Protein AF-A0A380CP87-F1 (afdb_monomer)

Solvent-accessible surface area (backbone atoms only — not comparable to full-atom values): 4982 Å² total; per-residue (Å²): 135,51,55,70,46,83,48,56,81,80,35,75,16,31,40,36,42,45,77,45,86,41,94,38,81,37,102,75,78,44,84,33,69,44,80,48,66,31,14,28,76,51,67,70,58,48,48,56,51,59,79,47,54,75,53,50,70,45,70,42,66,47,80,51,102,59,66,46,62,65,65,24,90,32,38,32,36,42,79,45,77,76,44,78,92

Organism: Sphingobacterium spiritivorum (NCBI:txid258)

Radius of gyration: 13.68 Å; Cα contacts (8 Å, |Δi|>4): 183; chains: 1; bounding box: 29×20×43 Å

Mean predicted aligned error: 8.59 Å

Nearest PDB structures (foldseek):
  5xgt-assembly1_A  TM=5.994E-01  e=5.664E-01  Staphylococcus aureus
  5yyu-assembly1_C  TM=5.036E-01  e=5.053E-01  Staphylococcus aureus subsp. aureus ED98
  3k80-assembly1_C  TM=5.109E-01  e=1.334E+00  Trypanosoma brucei
  5odn-assembly1_F  TM=4.736E-01  e=1.990E+00  Salinibacter ruber DSM 13855
  3udg-assembly1_A-2  TM=3.786E-01  e=2.648E+00  Deinococcus radiodurans R1 = ATCC 13939 = DSM 20539

pLDDT: mean 77.59, std 15.77, range [37.53, 93.12]

Structure (mmCIF, N/CA/C/O backbone):
data_AF-A0A380CP87-F1
#
_entry.id   AF-A0A380CP87-F1
#
loop_
_atom_site.group_PDB
_atom_site.id
_atom_site.type_symbol
_atom_site.label_atom_id
_atom_site.label_alt_id
_atom_site.label_comp_id
_atom_site.label_asym_id
_atom_site.label_entity_id
_atom_site.label_seq_id
_atom_site.pdbx_PDB_ins_code
_atom_site.Cartn_x
_atom_site.Cartn_y
_atom_site.Cartn_z
_atom_site.occupancy
_atom_site.B_iso_or_equiv
_atom_site.auth_seq_id
_atom_site.auth_comp_id
_atom_site.auth_asym_id
_atom_site.auth_atom_id
_atom_site.pdbx_PDB_model_num
ATOM 1 N N . MET A 1 1 ?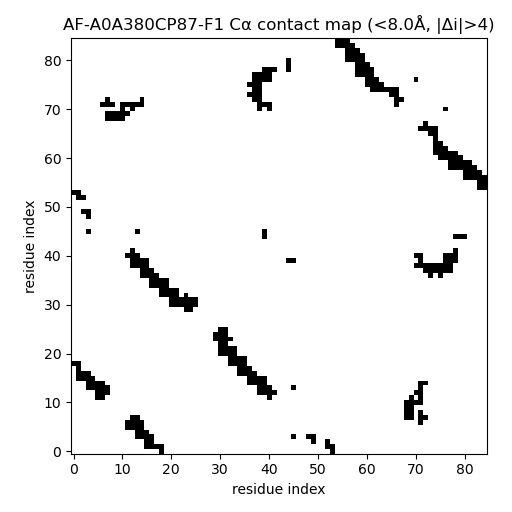 -1.967 10.319 9.014 1.00 37.53 1 MET A N 1
ATOM 2 C CA . MET A 1 1 ? -2.827 10.442 7.814 1.00 37.53 1 MET A CA 1
ATOM 3 C C . MET A 1 1 ? -2.425 9.334 6.857 1.00 37.53 1 MET A C 1
ATOM 5 O O . MET A 1 1 ? -1.258 9.299 6.496 1.00 37.53 1 MET A O 1
ATOM 9 N N . ASN A 1 2 ? -3.347 8.442 6.488 1.00 50.72 2 ASN A N 1
ATOM 10 C CA . ASN A 1 2 ? -3.110 7.404 5.479 1.00 50.72 2 ASN A CA 1
ATOM 11 C C . ASN A 1 2 ? -3.647 7.931 4.141 1.00 50.72 2 ASN A C 1
ATOM 13 O O . ASN A 1 2 ? -4.791 8.375 4.078 1.00 50.72 2 ASN A O 1
ATOM 17 N N . PHE A 1 3 ? -2.836 7.953 3.089 1.00 60.06 3 PHE A N 1
ATOM 18 C CA . PHE A 1 3 ? -3.274 8.376 1.757 1.00 60.06 3 PHE A CA 1
ATOM 19 C C . PHE A 1 3 ? -2.623 7.493 0.694 1.00 60.06 3 PHE A C 1
ATOM 21 O O . PHE A 1 3 ? -1.504 7.016 0.890 1.00 60.06 3 PHE A O 1
ATOM 28 N N . ALA A 1 4 ? -3.329 7.279 -0.417 1.00 55.84 4 ALA A N 1
ATOM 29 C CA . ALA A 1 4 ? -2.834 6.534 -1.563 1.00 55.84 4 ALA A CA 1
ATOM 30 C C . ALA A 1 4 ? -2.971 7.390 -2.836 1.00 55.84 4 ALA A C 1
ATOM 32 O O . ALA A 1 4 ? -4.019 7.992 -3.061 1.00 55.84 4 ALA A O 1
ATOM 33 N N . VAL A 1 5 ? -1.914 7.503 -3.648 1.00 62.94 5 VAL A N 1
ATOM 34 C CA . VAL A 1 5 ? -1.883 8.361 -4.854 1.00 62.94 5 VAL A CA 1
ATOM 35 C C . VAL A 1 5 ? -1.375 7.577 -6.052 1.00 62.94 5 VAL A C 1
ATOM 37 O O . VAL A 1 5 ? -0.365 6.887 -5.970 1.00 62.94 5 VAL A O 1
ATOM 40 N N . LYS A 1 6 ? -2.025 7.748 -7.203 1.00 58.84 6 LYS A N 1
ATOM 41 C CA . LYS A 1 6 ? -1.605 7.149 -8.474 1.00 58.84 6 LYS A CA 1
ATOM 42 C C . LYS A 1 6 ? -0.328 7.811 -9.016 1.00 58.84 6 LYS A C 1
ATOM 44 O O . LYS A 1 6 ? -0.351 9.004 -9.323 1.00 58.84 6 LYS A O 1
ATOM 49 N N . LYS A 1 7 ? 0.771 7.063 -9.170 1.00 58.81 7 LYS A N 1
ATOM 50 C CA . LYS A 1 7 ? 2.056 7.512 -9.753 1.00 58.81 7 LYS A CA 1
ATOM 51 C C . LYS A 1 7 ? 2.731 6.370 -10.528 1.00 58.81 7 LYS A C 1
ATOM 53 O O . LYS A 1 7 ? 2.628 5.227 -10.129 1.00 58.81 7 LYS A O 1
ATOM 58 N N . GLY A 1 8 ? 3.428 6.650 -11.633 1.00 56.09 8 GLY A N 1
ATOM 59 C CA . GLY A 1 8 ? 4.180 5.614 -12.360 1.00 56.09 8 GLY A CA 1
ATOM 60 C C . GLY A 1 8 ? 4.840 6.103 -13.653 1.00 56.09 8 GLY A C 1
ATOM 61 O O . GLY A 1 8 ? 4.307 7.003 -14.301 1.00 56.09 8 GLY A O 1
ATOM 62 N N . ASN A 1 9 ? 6.001 5.528 -14.004 1.00 53.41 9 ASN A N 1
ATOM 63 C CA . ASN A 1 9 ? 6.843 5.968 -15.131 1.00 53.41 9 ASN A CA 1
ATOM 64 C C . ASN A 1 9 ? 6.563 5.206 -16.440 1.00 53.41 9 ASN A C 1
ATOM 66 O O . ASN A 1 9 ? 6.490 5.830 -17.494 1.00 53.41 9 ASN A O 1
ATOM 70 N N . ILE A 1 10 ? 6.403 3.874 -16.382 1.00 59.16 10 ILE A N 1
ATOM 71 C CA . ILE A 1 10 ? 6.051 3.032 -17.551 1.00 59.16 10 ILE A CA 1
ATOM 72 C C . ILE A 1 10 ? 4.670 2.387 -17.363 1.00 59.16 10 ILE A C 1
ATOM 74 O O . ILE A 1 10 ? 3.850 2.401 -18.277 1.00 59.16 10 ILE A O 1
ATOM 78 N N . PHE A 1 11 ? 4.382 1.892 -16.157 1.00 62.06 11 PHE A N 1
ATOM 79 C CA . PHE A 1 11 ? 3.054 1.442 -15.737 1.00 62.06 11 PHE A CA 1
ATOM 80 C C . PHE A 1 11 ? 2.597 2.294 -14.559 1.00 62.06 11 PHE A C 1
ATOM 82 O O . PHE A 1 11 ? 3.425 2.784 -13.790 1.00 62.06 11 PHE A O 1
ATOM 89 N N . LYS A 1 12 ? 1.285 2.513 -14.443 1.00 65.62 12 LYS A N 1
ATOM 90 C CA . LYS A 1 12 ? 0.713 3.279 -13.333 1.00 65.62 12 LYS A CA 1
ATOM 91 C C . LYS A 1 12 ? 0.623 2.363 -12.113 1.00 65.62 12 LYS A C 1
ATOM 93 O O . LYS A 1 12 ? -0.090 1.371 -12.181 1.00 65.62 12 LYS A O 1
ATOM 98 N N . THR A 1 13 ? 1.294 2.720 -11.026 1.00 75.75 13 THR A N 1
ATOM 99 C CA . THR A 1 13 ? 1.102 2.117 -9.703 1.00 75.75 13 THR A CA 1
ATOM 100 C C . THR A 1 13 ? 0.391 3.112 -8.792 1.00 75.75 13 THR A C 1
ATOM 102 O O . THR A 1 13 ? 0.209 4.290 -9.126 1.00 75.75 13 THR A O 1
ATOM 105 N N . TYR A 1 14 ? -0.064 2.648 -7.640 1.00 83.38 14 TYR A N 1
ATOM 106 C CA . TYR A 1 14 ? -0.535 3.519 -6.571 1.00 83.38 14 TYR A CA 1
ATOM 107 C C . TYR A 1 14 ? 0.445 3.442 -5.418 1.00 83.38 14 TYR A C 1
ATOM 109 O O . TYR A 1 14 ? 0.915 2.369 -5.077 1.00 83.38 14 TYR A O 1
ATOM 117 N N . GLU A 1 15 ? 0.770 4.575 -4.823 1.00 83.88 15 GLU A N 1
ATOM 118 C CA . GLU A 1 15 ? 1.715 4.660 -3.715 1.00 83.88 15 GLU A CA 1
ATOM 119 C C . GLU A 1 15 ? 0.934 4.952 -2.445 1.00 83.88 15 GLU A C 1
ATOM 121 O O . GLU A 1 15 ? 0.176 5.924 -2.413 1.00 83.88 15 GLU A O 1
ATOM 126 N N . GLY A 1 16 ? 1.105 4.118 -1.426 1.00 84.25 16 GLY A N 1
ATOM 127 C CA . GLY A 1 16 ? 0.472 4.250 -0.123 1.00 84.25 16 GLY A CA 1
ATOM 128 C C . GLY A 1 16 ? 1.492 4.502 0.982 1.00 84.25 16 GLY A C 1
ATOM 129 O O . GLY A 1 16 ? 2.658 4.115 0.885 1.00 84.25 16 GLY A O 1
ATOM 130 N N . LYS A 1 17 ? 1.032 5.147 2.055 1.00 85.88 17 LYS A N 1
ATOM 131 C CA . LYS A 1 17 ? 1.766 5.242 3.320 1.00 85.88 17 LYS A CA 1
ATOM 132 C C . LYS A 1 17 ? 0.898 4.747 4.465 1.00 85.88 17 LYS A C 1
ATOM 134 O O . LYS A 1 17 ? -0.241 5.199 4.605 1.00 85.88 17 LYS A O 1
ATOM 139 N N . LEU A 1 18 ? 1.449 3.852 5.277 1.00 83.19 18 LEU A N 1
ATOM 140 C CA . LEU A 1 18 ? 0.864 3.414 6.538 1.00 83.19 18 LEU A CA 1
ATOM 141 C C . LEU A 1 18 ? 1.744 3.856 7.698 1.00 83.19 18 LEU A C 1
ATOM 143 O O . LEU A 1 18 ? 2.961 3.699 7.663 1.00 83.19 18 LEU A O 1
ATOM 147 N N . ILE A 1 19 ? 1.116 4.376 8.746 1.00 77.94 19 ILE A N 1
ATOM 148 C CA . ILE A 1 19 ? 1.799 4.650 10.007 1.00 77.94 19 ILE A CA 1
ATOM 149 C C . ILE A 1 19 ? 1.653 3.410 10.879 1.00 77.94 19 ILE A C 1
ATOM 151 O O . ILE A 1 19 ? 0.557 3.091 11.338 1.00 77.94 19 ILE A O 1
ATOM 155 N N . GLN A 1 20 ? 2.754 2.705 11.101 1.00 70.25 20 GLN A N 1
ATOM 156 C CA . GLN A 1 20 ? 2.802 1.620 12.062 1.00 70.25 20 GLN A CA 1
ATOM 157 C C . GLN A 1 20 ? 3.098 2.206 13.443 1.00 70.25 20 GLN A C 1
ATOM 159 O O . GLN A 1 20 ? 4.190 2.720 13.706 1.00 70.25 20 GLN A O 1
ATOM 164 N N . GLU A 1 21 ? 2.111 2.131 14.334 1.00 62.44 21 GLU A N 1
ATOM 165 C CA . GLU A 1 21 ? 2.309 2.441 15.747 1.00 62.44 21 GLU A CA 1
ATOM 166 C C . GLU A 1 21 ? 3.116 1.302 16.381 1.00 62.44 21 GLU A C 1
ATOM 168 O O . GLU A 1 21 ? 2.611 0.207 16.623 1.00 62.44 21 GLU A O 1
ATOM 173 N N . GLY A 1 22 ? 4.410 1.537 16.586 1.00 55.91 22 GLY A N 1
ATOM 174 C CA . GLY A 1 22 ? 5.304 0.608 17.262 1.00 55.91 22 GLY A CA 1
ATOM 175 C C . GLY A 1 22 ? 5.649 1.079 18.672 1.00 55.91 22 GLY A C 1
ATOM 176 O O . GLY A 1 22 ? 5.790 2.274 18.934 1.00 55.91 22 GLY A O 1
ATOM 177 N N . ILE A 1 23 ? 5.898 0.127 19.575 1.00 47.06 23 ILE A N 1
ATOM 178 C CA . ILE A 1 23 ? 6.698 0.372 20.784 1.00 47.06 23 ILE A CA 1
ATOM 179 C C . ILE A 1 23 ? 8.170 0.315 20.356 1.00 47.06 23 ILE A C 1
ATOM 181 O O . ILE A 1 23 ? 8.889 -0.643 20.625 1.00 47.06 23 ILE A O 1
ATOM 185 N N . GLY A 1 24 ? 8.617 1.312 19.598 1.00 46.41 24 GLY A N 1
ATOM 186 C CA . GLY A 1 24 ? 10.038 1.512 19.351 1.00 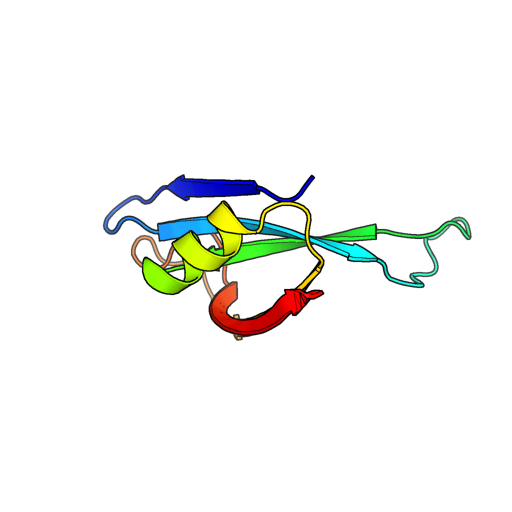46.41 24 GLY A CA 1
ATOM 187 C C . GLY A 1 24 ? 10.624 2.304 20.510 1.00 46.41 24 GLY A C 1
ATOM 188 O O . GLY A 1 24 ? 10.147 3.403 20.785 1.00 46.41 24 GLY A O 1
ATOM 189 N N . GLN A 1 25 ? 11.670 1.795 21.171 1.00 46.41 25 GLN A N 1
ATOM 190 C CA . GLN A 1 25 ? 12.571 2.661 21.931 1.00 46.41 25 GLN A CA 1
ATOM 191 C C . GLN A 1 25 ? 13.202 3.637 20.932 1.00 46.41 25 GLN A C 1
ATOM 193 O O . GLN A 1 25 ? 14.263 3.379 20.363 1.00 46.41 25 GLN A O 1
ATOM 198 N N . GLY A 1 26 ? 12.552 4.779 20.697 1.00 49.53 26 GLY A N 1
ATOM 199 C CA . GLY A 1 26 ? 13.265 5.939 20.191 1.00 49.53 26 GLY A CA 1
ATOM 200 C C . GLY A 1 26 ? 14.467 6.169 21.105 1.00 49.53 26 GLY A C 1
ATOM 201 O O . GLY A 1 26 ? 14.387 5.903 22.309 1.00 49.53 26 GLY A O 1
ATOM 202 N N . LYS A 1 27 ? 15.570 6.700 20.567 1.00 53.25 27 LYS A N 1
ATOM 203 C CA . LYS A 1 27 ? 16.789 7.062 21.327 1.00 53.25 27 LYS A CA 1
ATOM 204 C C . LYS A 1 27 ? 16.525 7.997 22.534 1.00 53.25 27 LYS A C 1
ATOM 206 O O . LYS A 1 27 ? 17.451 8.325 23.266 1.00 53.25 27 LYS A O 1
ATOM 211 N N . THR A 1 28 ? 15.265 8.378 22.753 1.00 54.16 28 THR A N 1
ATOM 212 C CA . THR A 1 28 ? 14.755 9.290 23.773 1.00 54.16 28 THR A CA 1
ATOM 213 C C . THR A 1 28 ? 13.424 8.824 24.407 1.00 54.16 28 THR A C 1
ATOM 215 O O . THR A 1 28 ? 12.641 9.656 24.846 1.00 54.16 28 THR A O 1
AT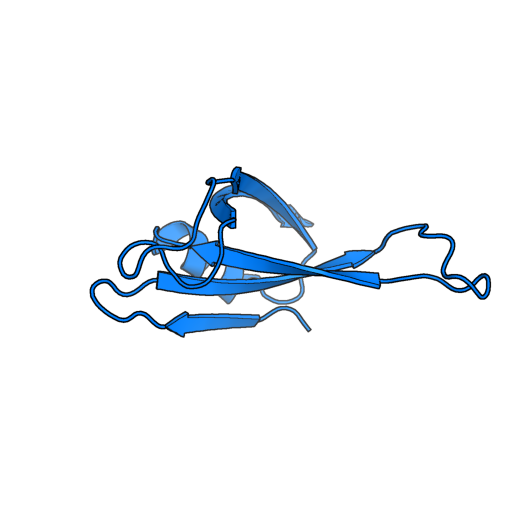OM 218 N N . GLY A 1 29 ? 13.109 7.520 24.440 1.00 48.50 29 GLY A N 1
ATOM 219 C CA . GLY A 1 29 ? 12.020 6.977 25.282 1.00 48.50 29 GLY A CA 1
ATOM 220 C C . GLY A 1 29 ? 10.577 7.401 24.944 1.00 48.50 29 GLY A C 1
ATOM 221 O O . GLY A 1 29 ? 9.696 7.246 25.784 1.00 48.50 29 GLY A O 1
ATOM 222 N N . GLY A 1 30 ? 10.324 7.929 23.742 1.00 53.66 30 GLY A N 1
ATOM 223 C CA . GLY A 1 30 ? 8.981 8.255 23.242 1.00 53.66 30 GLY A CA 1
ATOM 224 C C . GLY A 1 30 ? 8.445 7.210 22.256 1.00 53.66 30 GLY A C 1
ATOM 225 O O . GLY A 1 30 ? 9.233 6.497 21.635 1.00 53.66 30 GLY A O 1
ATOM 226 N N . LEU A 1 31 ? 7.115 7.147 22.104 1.00 54.16 31 LEU A N 1
ATOM 227 C CA . LEU A 1 31 ? 6.418 6.355 21.080 1.00 54.16 31 LEU A CA 1
ATOM 228 C C . LEU A 1 31 ? 6.968 6.714 19.689 1.00 54.16 31 LEU A C 1
ATOM 230 O O . LEU A 1 31 ? 6.709 7.802 19.176 1.00 54.16 31 LEU A O 1
ATOM 234 N N . ALA A 1 32 ? 7.756 5.823 19.089 1.00 56.34 32 ALA A N 1
ATOM 2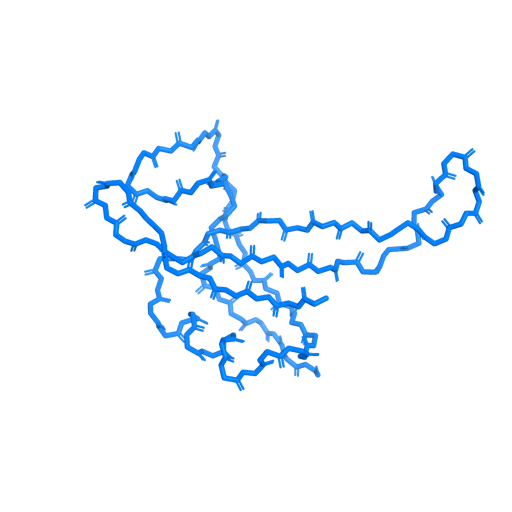35 C CA . ALA A 1 32 ? 8.256 6.000 17.732 1.00 56.34 32 ALA A CA 1
ATOM 236 C C . ALA A 1 32 ? 7.251 5.399 16.738 1.00 56.34 32 ALA A C 1
ATOM 238 O O . ALA A 1 32 ? 7.073 4.184 16.682 1.00 56.34 32 ALA A O 1
ATOM 239 N N . SER A 1 33 ? 6.591 6.253 15.957 1.00 62.62 33 SER A N 1
ATOM 240 C CA . SER A 1 33 ? 5.764 5.830 14.821 1.00 62.62 33 SER A CA 1
ATOM 241 C C . SER A 1 33 ? 6.656 5.599 13.602 1.00 62.62 33 SER A C 1
ATOM 243 O O . SER A 1 33 ? 7.461 6.470 13.266 1.00 62.62 33 SER A O 1
ATOM 245 N N . TYR A 1 34 ? 6.540 4.441 12.952 1.00 73.94 34 TYR A N 1
ATOM 246 C CA . TYR A 1 34 ? 7.279 4.133 11.726 1.00 73.94 34 TYR A CA 1
ATOM 247 C C . TYR A 1 34 ? 6.375 4.342 10.509 1.00 73.94 34 TYR A C 1
ATOM 249 O O . TYR A 1 34 ? 5.251 3.846 10.484 1.00 73.94 34 TYR A O 1
ATOM 257 N N . GLU A 1 35 ? 6.853 5.077 9.504 1.00 82.06 35 GLU A N 1
ATOM 258 C CA . GLU A 1 35 ? 6.155 5.210 8.223 1.00 82.06 35 GLU A CA 1
ATOM 259 C C . GLU A 1 35 ? 6.574 4.069 7.292 1.00 82.06 35 GLU A C 1
ATOM 261 O O . GLU A 1 35 ? 7.738 3.954 6.912 1.00 82.06 35 GLU A O 1
ATOM 266 N N . PHE A 1 36 ? 5.613 3.232 6.916 1.00 86.38 36 PHE A N 1
ATOM 267 C CA . PHE A 1 36 ? 5.770 2.199 5.905 1.00 86.38 36 PHE A CA 1
ATOM 268 C C . PHE A 1 36 ? 5.243 2.714 4.563 1.00 86.38 36 PHE A C 1
ATOM 270 O O . PHE A 1 36 ? 4.038 2.917 4.390 1.00 86.38 36 PHE A O 1
ATOM 277 N N 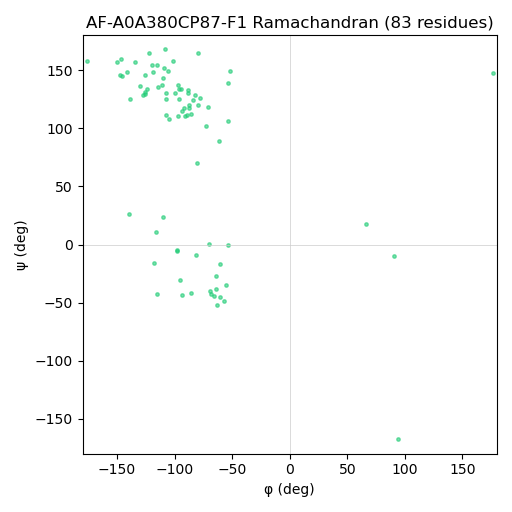. GLU A 1 37 ? 6.155 2.942 3.620 1.00 89.75 37 GLU A N 1
ATOM 278 C CA . GLU A 1 37 ? 5.836 3.320 2.243 1.00 89.75 37 GLU A CA 1
ATOM 279 C C . GLU A 1 37 ? 5.793 2.078 1.352 1.00 89.75 37 GLU A C 1
ATOM 281 O O . GLU A 1 37 ? 6.697 1.242 1.395 1.00 89.75 37 GLU A O 1
ATOM 286 N N . PHE A 1 38 ? 4.759 1.970 0.523 1.00 90.69 38 PHE A N 1
ATOM 287 C CA . PHE A 1 38 ? 4.558 0.820 -0.353 1.00 90.69 38 PHE A CA 1
ATOM 288 C C . PHE A 1 38 ? 3.894 1.221 -1.664 1.00 90.69 38 PHE A C 1
ATOM 290 O O . PHE A 1 38 ? 3.208 2.242 -1.755 1.00 90.69 38 PHE A O 1
ATOM 297 N N . SER A 1 39 ? 4.050 0.366 -2.666 1.00 91.31 39 SER A N 1
ATOM 298 C CA . SER A 1 39 ? 3.396 0.497 -3.964 1.00 91.31 39 SER A CA 1
ATOM 299 C C . SER A 1 39 ? 2.320 -0.587 -4.132 1.00 91.31 39 SER A C 1
A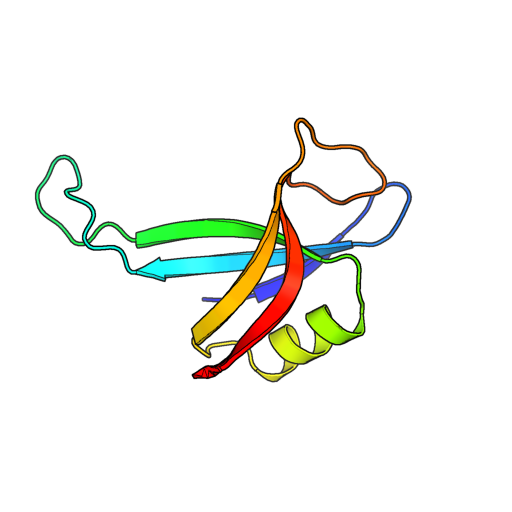TOM 301 O O . SER A 1 39 ? 2.400 -1.668 -3.550 1.00 91.31 39 SER A O 1
ATOM 303 N N . ILE A 1 40 ? 1.288 -0.303 -4.919 1.00 90.75 40 ILE A N 1
ATOM 304 C CA . ILE A 1 40 ? 0.156 -1.183 -5.224 1.00 90.75 40 ILE A CA 1
ATOM 305 C C . ILE A 1 40 ? 0.035 -1.258 -6.744 1.00 90.75 40 ILE A C 1
ATOM 307 O O . ILE A 1 40 ? -0.021 -0.226 -7.421 1.00 90.75 40 ILE A O 1
ATOM 311 N N . GLU A 1 41 ? -0.027 -2.474 -7.275 1.00 87.88 41 GLU A N 1
ATOM 312 C CA . GLU A 1 41 ? -0.258 -2.718 -8.704 1.00 87.88 41 GLU A CA 1
ATOM 313 C C . GLU A 1 41 ? -1.741 -2.977 -9.019 1.00 87.88 41 GLU A C 1
ATOM 315 O O . GLU A 1 41 ? -2.208 -2.632 -10.100 1.00 87.88 41 GLU A O 1
ATOM 320 N N . ASP A 1 42 ? -2.490 -3.560 -8.077 1.00 88.38 42 ASP A N 1
ATOM 321 C CA . ASP A 1 42 ? -3.892 -3.948 -8.266 1.00 88.38 42 ASP A CA 1
ATOM 322 C C . ASP A 1 42 ? -4.860 -2.798 -7.926 1.00 88.38 42 ASP A C 1
ATOM 324 O O . ASP A 1 42 ? -4.925 -2.327 -6.784 1.00 88.38 42 ASP A O 1
ATOM 328 N N . ASP A 1 43 ? -5.654 -2.383 -8.919 1.00 88.44 43 ASP A N 1
ATOM 329 C CA . ASP A 1 43 ? -6.694 -1.352 -8.787 1.00 88.44 43 ASP A CA 1
ATOM 330 C C . ASP A 1 43 ? -7.706 -1.677 -7.670 1.00 88.44 43 ASP A C 1
ATOM 332 O O . ASP A 1 43 ? -8.174 -0.778 -6.970 1.00 88.44 43 ASP A O 1
ATOM 336 N N . SER A 1 44 ? -8.032 -2.954 -7.463 1.00 90.88 44 SER A N 1
ATOM 337 C CA . SER A 1 44 ? -9.002 -3.411 -6.459 1.00 90.88 44 SER A CA 1
ATOM 338 C C . SER A 1 44 ? -8.473 -3.195 -5.046 1.00 90.88 44 SER A C 1
ATOM 340 O O . SER A 1 44 ? -9.198 -2.724 -4.169 1.00 90.88 44 SER A O 1
ATOM 342 N N . VAL A 1 45 ? -7.192 -3.505 -4.826 1.00 90.88 45 VAL A N 1
ATOM 343 C CA . VAL A 1 45 ? -6.521 -3.295 -3.536 1.00 90.88 45 VAL A CA 1
ATOM 344 C C . VAL A 1 45 ? -6.427 -1.804 -3.238 1.00 90.88 45 VAL A C 1
ATOM 346 O O . VAL A 1 45 ? -6.752 -1.378 -2.128 1.00 90.88 45 VAL A O 1
ATOM 349 N N . PHE A 1 46 ? -6.053 -1.004 -4.240 1.00 90.94 46 PHE A N 1
ATOM 350 C CA . PHE A 1 46 ? -6.039 0.449 -4.115 1.00 90.94 46 PHE A CA 1
ATOM 351 C C . PHE A 1 46 ? -7.417 0.988 -3.732 1.00 90.94 46 PHE A C 1
A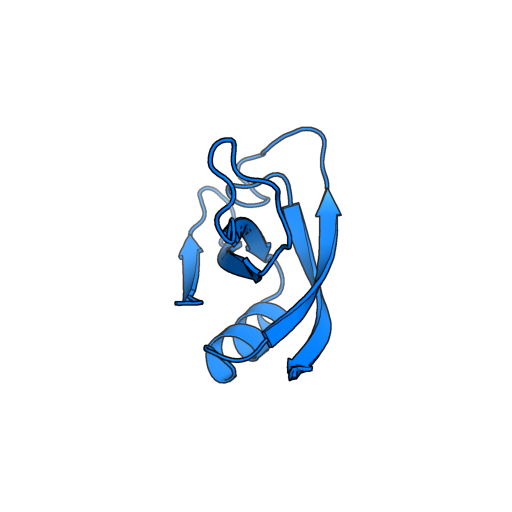TOM 353 O O . PHE A 1 46 ? -7.523 1.744 -2.770 1.00 90.94 46 PHE A O 1
ATOM 360 N N . HIS A 1 47 ? -8.475 0.563 -4.421 1.00 90.62 47 HIS A N 1
ATOM 361 C CA . HIS A 1 47 ? -9.818 1.075 -4.174 1.00 90.62 47 HIS A CA 1
ATOM 362 C C . HIS A 1 47 ? -10.327 0.730 -2.768 1.00 90.62 47 HIS A C 1
ATOM 364 O O . HIS A 1 47 ? -10.939 1.568 -2.108 1.00 90.62 47 HIS A O 1
ATOM 370 N N . VAL A 1 48 ? -10.027 -0.470 -2.258 1.00 91.38 48 VAL A N 1
ATOM 371 C CA . VAL A 1 48 ? -10.358 -0.844 -0.873 1.00 91.38 48 VAL A CA 1
ATOM 372 C C . VAL A 1 48 ? -9.668 0.084 0.127 1.00 91.38 48 VAL A C 1
ATOM 374 O O . VAL A 1 48 ? -10.325 0.552 1.059 1.00 91.38 48 VAL A O 1
ATOM 377 N N . LEU A 1 49 ? -8.378 0.368 -0.070 1.00 89.94 49 LEU A N 1
ATOM 378 C CA . LEU A 1 49 ? -7.601 1.243 0.813 1.00 89.94 49 LEU A CA 1
ATOM 379 C C . LEU A 1 49 ? -8.044 2.704 0.717 1.00 89.94 49 LEU A C 1
ATOM 381 O O . LEU A 1 49 ? -8.149 3.383 1.736 1.00 89.94 49 LEU A O 1
ATOM 385 N N . GLU A 1 50 ? -8.343 3.175 -0.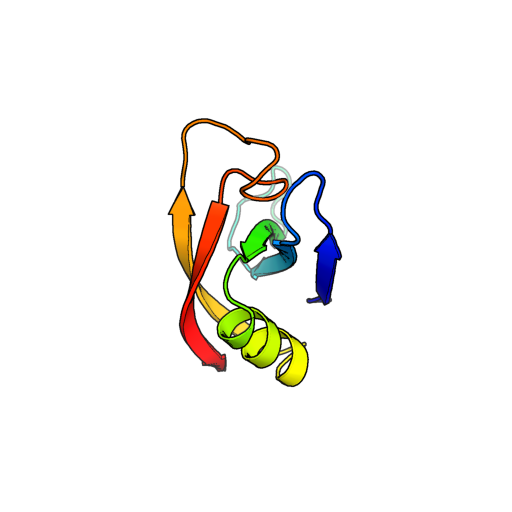491 1.00 89.44 50 GLU A N 1
ATOM 386 C CA . GLU A 1 50 ? -8.837 4.524 -0.757 1.00 89.44 50 GLU A CA 1
ATOM 387 C C . GLU A 1 50 ? -10.200 4.755 -0.092 1.00 89.44 50 GLU A C 1
ATOM 389 O O . GLU A 1 50 ? -10.353 5.695 0.690 1.00 89.44 50 GLU A O 1
ATOM 394 N N . MET A 1 51 ? -11.172 3.865 -0.329 1.00 90.19 51 MET A N 1
ATOM 395 C CA . MET A 1 51 ? -12.522 3.972 0.242 1.00 90.19 51 MET A CA 1
ATOM 396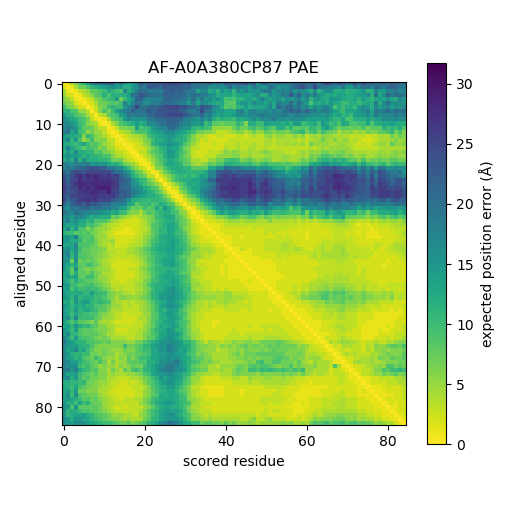 C C . MET A 1 51 ? -12.546 3.869 1.767 1.00 90.19 51 MET A C 1
ATOM 398 O O . MET A 1 51 ? -13.462 4.378 2.409 1.00 90.19 51 MET A O 1
ATOM 402 N N . ASN A 1 52 ? -11.566 3.184 2.353 1.00 89.19 52 ASN A N 1
ATOM 403 C CA . ASN A 1 52 ? -11.477 2.961 3.793 1.00 89.19 52 ASN A CA 1
ATOM 404 C C . ASN A 1 52 ? -10.322 3.744 4.431 1.00 89.19 52 ASN A C 1
ATOM 406 O O . ASN A 1 52 ? -9.827 3.371 5.496 1.00 89.19 52 ASN A O 1
ATOM 410 N N . SER A 1 53 ? -9.894 4.833 3.792 1.00 83.19 53 SER A N 1
ATOM 411 C CA . SER A 1 53 ? -8.819 5.675 4.304 1.00 83.19 53 SER A CA 1
ATOM 412 C C . SER A 1 53 ? -9.085 6.127 5.748 1.00 83.19 53 SER A C 1
ATOM 414 O O . SER A 1 53 ? -10.207 6.462 6.127 1.00 83.19 53 SER A O 1
ATOM 416 N N . GLY A 1 54 ? -8.034 6.111 6.571 1.00 82.94 54 GLY A N 1
ATOM 417 C CA . GLY A 1 54 ? -8.099 6.431 8.001 1.00 82.94 54 GLY A CA 1
ATOM 418 C C . GLY A 1 54 ? -8.353 5.236 8.925 1.00 82.94 54 GLY A C 1
ATOM 419 O O . GLY A 1 54 ? -8.170 5.382 10.130 1.00 82.94 54 GLY A O 1
ATOM 420 N N . LYS A 1 55 ? -8.700 4.062 8.383 1.00 86.88 55 LYS A N 1
ATOM 421 C CA . LYS A 1 55 ? -8.735 2.800 9.137 1.00 86.88 55 LYS A CA 1
ATOM 422 C C . LYS A 1 55 ? -7.347 2.188 9.306 1.00 86.88 55 LYS A C 1
ATOM 424 O O . LYS A 1 55 ? -6.395 2.568 8.612 1.00 86.88 55 LYS A O 1
ATOM 429 N N . TYR A 1 56 ? -7.247 1.233 10.225 1.00 85.06 56 TYR A N 1
ATOM 430 C CA . TYR A 1 56 ? -6.052 0.416 10.400 1.00 85.06 56 TYR A CA 1
ATOM 431 C C . TYR A 1 56 ? -6.136 -0.806 9.485 1.00 85.06 56 TYR A C 1
ATOM 433 O O . TYR A 1 56 ? -7.160 -1.488 9.434 1.00 85.06 56 TYR A O 1
ATOM 441 N N . PHE A 1 57 ? -5.052 -1.090 8.763 1.00 88.31 57 PHE A N 1
ATOM 442 C CA . PHE A 1 57 ? -4.988 -2.204 7.822 1.00 88.31 57 PHE A CA 1
ATOM 443 C C . PHE A 1 57 ? -3.833 -3.133 8.157 1.00 88.31 57 PHE A C 1
ATOM 445 O O . PHE A 1 57 ? -2.701 -2.681 8.319 1.00 88.31 57 PHE A O 1
ATOM 452 N N . ASP A 1 58 ? -4.120 -4.431 8.152 1.00 89.94 58 ASP A N 1
ATOM 453 C CA . ASP A 1 58 ? -3.094 -5.463 8.082 1.00 89.94 58 ASP A CA 1
ATOM 454 C C . ASP A 1 58 ? -2.913 -5.815 6.600 1.00 89.94 58 ASP A C 1
ATOM 456 O O . ASP A 1 58 ? -3.847 -6.301 5.954 1.00 89.94 58 ASP A O 1
ATOM 460 N N . LEU A 1 59 ? -1.733 -5.541 6.041 1.00 91.50 59 LEU A N 1
ATOM 461 C CA . LEU A 1 59 ? -1.428 -5.752 4.623 1.00 91.50 59 LEU A CA 1
ATOM 462 C C . LEU A 1 59 ? -0.444 -6.902 4.437 1.00 91.50 59 LEU A C 1
ATOM 464 O O . LEU A 1 59 ? 0.502 -7.060 5.207 1.00 91.50 59 LEU A O 1
ATOM 468 N N . HIS A 1 60 ? -0.637 -7.674 3.374 1.00 93.12 60 HIS A N 1
ATOM 469 C CA . HIS A 1 60 ? 0.386 -8.576 2.863 1.00 93.12 60 HIS A CA 1
ATOM 470 C C . HIS A 1 60 ? 1.129 -7.877 1.726 1.00 93.12 60 HIS A C 1
ATOM 472 O O . HIS A 1 60 ? 0.514 -7.274 0.840 1.00 93.12 60 HIS A O 1
ATOM 478 N N . TYR A 1 61 ? 2.455 -7.962 1.767 1.00 92.75 61 TYR A N 1
ATOM 479 C CA . TYR A 1 61 ? 3.332 -7.358 0.778 1.00 92.75 61 TYR A CA 1
ATOM 480 C C . TYR A 1 61 ? 4.421 -8.333 0.340 1.00 92.75 61 TYR A C 1
ATOM 482 O O . TYR A 1 61 ? 4.790 -9.265 1.055 1.00 92.75 61 TYR A O 1
ATOM 490 N N . LYS A 1 62 ? 4.953 -8.087 -0.853 1.00 92.62 62 LYS A N 1
ATOM 491 C CA . LYS A 1 62 ? 6.153 -8.730 -1.384 1.00 92.62 62 LYS A CA 1
ATOM 492 C C . LYS A 1 62 ? 7.287 -7.723 -1.374 1.00 92.62 62 LYS A C 1
ATOM 494 O O . LYS A 1 62 ? 7.123 -6.610 -1.866 1.00 92.62 62 LYS A O 1
ATOM 499 N N . GLU A 1 63 ? 8.426 -8.128 -0.836 1.00 92.44 63 GLU A N 1
ATOM 500 C CA . GLU A 1 63 ? 9.655 -7.346 -0.884 1.00 92.44 63 GLU A CA 1
ATOM 501 C C . GLU A 1 63 ? 10.534 -7.820 -2.041 1.00 92.44 63 GLU A C 1
ATOM 503 O O . GLU A 1 63 ? 10.689 -9.020 -2.281 1.00 92.44 63 GLU A O 1
ATOM 508 N N . PHE A 1 64 ? 11.121 -6.872 -2.764 1.00 89.25 64 PHE A N 1
ATOM 509 C CA . PHE A 1 64 ? 12.044 -7.145 -3.857 1.00 89.25 64 PHE A CA 1
ATOM 510 C C . PHE A 1 64 ? 13.419 -6.530 -3.593 1.00 89.25 64 PHE A C 1
ATOM 512 O O . PHE A 1 64 ? 13.545 -5.497 -2.956 1.00 89.25 64 PHE A O 1
ATOM 519 N N . HIS A 1 65 ? 14.474 -7.095 -4.182 1.00 89.31 65 HIS A N 1
ATOM 520 C CA . HIS A 1 65 ? 15.844 -6.590 -4.000 1.00 89.31 65 HIS A CA 1
ATOM 521 C C . HIS A 1 65 ? 16.132 -5.225 -4.663 1.00 89.31 65 HIS A C 1
ATOM 523 O O . HIS A 1 65 ? 17.261 -4.744 -4.612 1.00 89.31 65 HIS A O 1
ATOM 529 N N . GLY A 1 66 ? 15.152 -4.606 -5.325 1.00 86.94 66 GLY A N 1
ATOM 530 C CA . GLY A 1 66 ? 15.341 -3.324 -5.995 1.00 86.94 66 GLY A CA 1
ATOM 531 C C . GLY A 1 66 ? 14.064 -2.754 -6.605 1.00 86.94 66 GLY A C 1
ATOM 532 O O . GLY A 1 66 ? 13.102 -3.477 -6.896 1.00 86.94 66 GLY A O 1
ATOM 533 N N . VAL A 1 67 ? 14.083 -1.436 -6.806 1.00 83.94 67 VAL A N 1
ATOM 534 C CA . VAL A 1 67 ? 13.004 -0.671 -7.438 1.00 83.94 67 VAL A CA 1
ATOM 535 C C . VAL A 1 67 ? 13.227 -0.660 -8.946 1.00 83.94 67 VAL A C 1
ATOM 537 O O . VAL A 1 67 ? 14.325 -0.364 -9.415 1.00 83.94 67 VAL A O 1
ATOM 540 N N . ILE A 1 68 ? 12.188 -0.989 -9.710 1.00 83.50 68 ILE A N 1
ATOM 541 C CA . ILE A 1 68 ? 12.214 -0.976 -11.177 1.00 83.50 68 ILE A CA 1
ATOM 542 C C . ILE A 1 68 ? 11.056 -0.119 -11.705 1.00 83.50 68 ILE A C 1
ATOM 544 O O . ILE A 1 68 ? 9.979 -0.146 -11.111 1.00 83.50 68 ILE A O 1
ATOM 548 N N . PRO A 1 69 ? 11.223 0.606 -12.831 1.00 72.56 69 PRO A N 1
ATOM 549 C CA . PRO A 1 69 ? 10.275 1.647 -13.258 1.00 72.56 69 PRO A CA 1
ATOM 550 C C . PRO A 1 69 ? 8.829 1.200 -13.538 1.00 72.56 69 PRO A C 1
ATOM 552 O O . PRO A 1 69 ? 7.944 2.048 -13.648 1.00 72.56 69 PRO A O 1
ATOM 555 N N . TRP A 1 70 ? 8.584 -0.102 -13.709 1.00 77.88 70 TRP A N 1
ATOM 556 C CA . TRP A 1 70 ? 7.262 -0.677 -13.988 1.00 77.88 70 TRP A CA 1
ATOM 557 C C . TRP A 1 70 ? 6.538 -1.246 -12.762 1.00 77.88 70 TRP A C 1
ATOM 559 O O . TRP A 1 70 ? 5.389 -1.645 -12.899 1.00 77.88 70 TRP A O 1
ATOM 569 N N . ARG A 1 71 ? 7.183 -1.272 -11.590 1.00 78.19 71 ARG A N 1
ATOM 570 C CA . ARG A 1 71 ? 6.659 -1.884 -10.353 1.00 78.19 71 ARG A CA 1
ATOM 571 C C . ARG A 1 71 ? 6.425 -0.860 -9.230 1.00 78.19 71 ARG A C 1
ATOM 573 O O . ARG A 1 71 ? 6.185 -1.218 -8.088 1.00 78.19 71 ARG A O 1
ATOM 580 N N . GLY A 1 72 ? 6.490 0.429 -9.551 1.00 80.38 72 GLY A N 1
ATOM 581 C CA . GLY A 1 72 ? 6.303 1.517 -8.589 1.00 80.38 72 GLY A CA 1
ATOM 582 C C . GLY A 1 72 ? 7.603 2.032 -7.986 1.00 80.38 72 GLY A C 1
ATOM 583 O O . GLY A 1 72 ? 8.688 1.775 -8.510 1.00 80.38 72 GLY A O 1
ATOM 584 N N . ASN A 1 73 ? 7.481 2.835 -6.929 1.00 83.12 73 ASN A N 1
ATOM 585 C CA . ASN A 1 73 ? 8.596 3.616 -6.376 1.00 83.12 73 ASN A CA 1
ATOM 586 C C . ASN A 1 73 ? 9.274 2.977 -5.162 1.00 83.12 73 ASN A C 1
ATOM 588 O O . ASN A 1 73 ? 10.291 3.485 -4.691 1.00 83.12 73 ASN A O 1
ATOM 592 N N . THR A 1 74 ? 8.730 1.873 -4.662 1.00 86.62 74 THR A N 1
ATOM 593 C CA . THR A 1 74 ? 9.239 1.182 -3.478 1.00 86.62 74 THR A CA 1
ATOM 594 C C . THR A 1 74 ? 9.605 -0.265 -3.806 1.00 86.62 74 THR A C 1
ATOM 596 O O . THR A 1 74 ? 9.240 -0.807 -4.850 1.00 86.62 74 THR A O 1
ATOM 599 N N . VAL A 1 75 ? 10.361 -0.907 -2.914 1.00 90.50 75 VAL A N 1
ATOM 600 C CA . VAL A 1 75 ? 10.623 -2.354 -2.993 1.00 90.50 75 VAL A CA 1
ATOM 601 C C . VAL A 1 75 ? 9.483 -3.196 -2.418 1.00 90.50 75 VAL A C 1
ATOM 603 O O . VAL A 1 75 ? 9.498 -4.415 -2.580 1.00 90.50 75 VAL A O 1
ATOM 606 N N . TYR A 1 76 ? 8.511 -2.555 -1.764 1.00 92.31 76 TYR A N 1
ATOM 607 C CA . TYR A 1 76 ? 7.419 -3.195 -1.045 1.00 92.31 76 TYR A CA 1
ATOM 608 C C . TYR A 1 76 ? 6.129 -3.087 -1.847 1.00 92.31 76 TYR A C 1
ATOM 610 O O . TYR A 1 76 ? 5.534 -2.017 -1.952 1.00 92.31 76 TYR A O 1
ATOM 618 N N . ILE A 1 77 ? 5.683 -4.208 -2.405 1.00 92.12 77 ILE A N 1
ATOM 619 C CA . ILE A 1 77 ? 4.486 -4.251 -3.242 1.00 92.12 77 ILE A CA 1
ATOM 620 C C . ILE A 1 77 ? 3.368 -4.937 -2.483 1.00 92.12 77 ILE A C 1
ATOM 622 O O . ILE A 1 77 ? 3.435 -6.141 -2.229 1.00 92.12 77 ILE A O 1
ATOM 626 N N . VAL A 1 78 ? 2.345 -4.172 -2.120 1.00 93.06 78 VAL A N 1
ATOM 627 C CA . VAL A 1 78 ? 1.145 -4.703 -1.475 1.00 93.06 78 VAL A CA 1
ATOM 628 C C . VAL A 1 78 ? 0.267 -5.353 -2.529 1.00 93.06 78 VAL A C 1
ATOM 630 O O . VAL A 1 78 ? -0.109 -4.728 -3.520 1.00 93.06 78 VAL A O 1
ATOM 633 N N . ASP A 1 79 ? -0.088 -6.609 -2.284 1.00 92.31 79 ASP A N 1
ATOM 634 C CA . ASP A 1 79 ? -0.969 -7.381 -3.155 1.00 92.31 79 ASP A CA 1
ATOM 635 C C . ASP A 1 79 ? -2.269 -7.806 -2.464 1.00 92.31 79 ASP A C 1
ATOM 637 O O . ASP A 1 79 ? -3.213 -8.181 -3.157 1.00 92.31 79 ASP A O 1
ATOM 641 N N . LYS A 1 80 ? -2.358 -7.756 -1.124 1.00 93.00 80 LYS A N 1
ATOM 642 C CA . LYS A 1 80 ? -3.586 -8.123 -0.397 1.00 93.00 80 LYS A CA 1
ATOM 643 C C . LYS A 1 80 ? -3.797 -7.319 0.882 1.00 93.00 80 LYS A C 1
ATOM 645 O O . LYS A 1 80 ? -2.862 -7.051 1.634 1.00 93.00 80 LYS A O 1
ATOM 650 N N . VAL A 1 81 ? -5.069 -7.051 1.174 1.00 92.44 81 VAL A N 1
ATOM 651 C CA . VAL A 1 81 ? -5.540 -6.618 2.496 1.00 92.44 81 VAL A CA 1
ATOM 652 C C . VAL A 1 81 ? -5.934 -7.866 3.282 1.00 92.44 81 VAL A C 1
ATOM 654 O O . VAL A 1 81 ? -6.819 -8.608 2.862 1.00 92.44 81 VAL A O 1
ATOM 657 N N . ILE A 1 82 ? -5.257 -8.121 4.398 1.00 93.06 82 ILE A N 1
ATOM 658 C CA . ILE A 1 82 ? -5.522 -9.269 5.274 1.00 93.06 82 ILE A CA 1
ATOM 659 C C . ILE A 1 82 ? -6.629 -8.940 6.270 1.00 93.06 82 ILE A C 1
ATOM 661 O O . ILE A 1 82 ? -7.504 -9.766 6.521 1.00 93.06 82 ILE A O 1
ATOM 665 N N . ASN A 1 83 ? -6.600 -7.733 6.831 1.00 91.31 83 ASN A N 1
ATOM 666 C CA . ASN A 1 83 ? -7.595 -7.275 7.791 1.00 91.31 83 ASN A CA 1
ATOM 667 C C . ASN A 1 83 ? -7.773 -5.755 7.707 1.00 91.31 83 ASN A C 1
ATOM 669 O O . ASN A 1 83 ? -6.875 -5.033 7.271 1.00 91.31 83 ASN A O 1
ATOM 673 N N . MET A 1 84 ? -8.932 -5.283 8.151 1.00 90.12 84 MET A N 1
ATOM 674 C CA . MET A 1 84 ? -9.298 -3.878 8.244 1.00 90.12 84 MET A CA 1
ATOM 675 C C . MET A 1 84 ? -10.041 -3.649 9.564 1.00 90.12 84 MET A C 1
ATOM 677 O O . MET A 1 84 ? -11.038 -4.324 9.829 1.00 90.12 84 MET A O 1
ATOM 681 N N . ARG A 1 85 ? -9.563 -2.697 10.369 1.00 85.56 85 ARG A N 1
ATOM 682 C CA . ARG A 1 85 ? -10.135 -2.312 11.667 1.00 85.56 85 ARG A CA 1
ATOM 683 C C . ARG A 1 85 ? -10.518 -0.840 11.691 1.00 85.56 85 ARG A C 1
ATOM 685 O O . ARG A 1 85 ? -9.696 -0.004 11.249 1.00 85.56 85 ARG A O 1
#

Secondary structure (DSSP, 8-state):
--EEEEE-SSS-EEEEEEEEEEEEE-TTSSEEEEEEEEEE--HHHHHHHHHTTTS-EEEEEEE-SS--TTS-SSSEEEEEEEEE-

Sequence (85 aa):
MNFAVKKGNIFKTYEGKLIQEGIGQGKTGGLASYEFEFSIEDDSVFHVLEMNSGKYFDLHYKEFHGVIPWRGNTVYIVDKVINMR

Foldseek 3Di:
DWDWAWDADPAIKIKIKDWDFDPDPDVPRDGDIDIDIEIEDDPVQNVVCHVQPPWDWDFDWDADPDDDRHQDDHRTYTDDTPDTD